Protein AF-A0A1D1YGJ0-F1 (afdb_monomer)

Mean predicted aligned error: 2.84 Å

Sequence (111 aa):
DFMIQGGDFDRGNGTGGRSIYGPSFDDESFALKHVGPGVLSMANAGPNTNGSQFFLCTVKTPWLDKRHVVFGHVVEGLDVVRKLESQETSRSDVPRLPCRIVNCGELPMVG

pLDDT: mean 96.54, std 4.68, range [58.59, 98.81]

Foldseek 3Di:
DWKDKDQQPPPGPPPHFAAPVGQWAAQPDLPDAQAAFFFKWFDAPWGGRGGRMIITTHTRDRVCRPTIHTDDGDPDDSVVRVVVVPADADPVRHGPDDDDPPDDDDDDPPD

Secondary structure (DSSP, 8-state):
--EEEE--TTTSSSS---BTTBS-B------S---STTEEEE--SSTT-B-S-EEEESS--GGGTTTS-EEEE--S-HHHHHHHHTS-B-TTS-BSS--------PPP---

Organism: NCBI:txid1678845

Nearest PDB structures (foldseek):
  1h0p-assembly1_A  TM=1.002E+00  e=1.198E-12  Caenorhabditis elegans
  8cu5-assembly3_C  TM=9.940E-01  e=3.421E-12  Brugia malayi
  1cyn-assembly1_A  TM=1.003E+00  e=3.844E-12  Homo sapiens
  4frv-assembly1_A  TM=1.005E+00  e=5.453E-12  Equus caballus
  2gw2-assembly1_A  TM=1.000E+00  e=9.215E-12  Homo sapiens

InterPro domains:
  IPR002130 Cyclophilin-type peptidyl-prolyl cis-trans isomerase domain [PF00160] (1-105)
  IPR002130 Cyclophilin-type peptidyl-prolyl cis-trans isomerase domain [PR00153] (38-53)
  IPR002130 Cyclophilin-type peptidyl-prolyl cis-trans isomerase domain [PR00153] (53-65)
  IPR002130 Cyclophilin-type peptidyl-prolyl cis-trans isomerase domain [PR00153] (66-81)
  IPR002130 Cyclophilin-type peptidyl-prolyl cis-trans isomerase domain [PS50072] (1-106)
  IPR029000 Cyclophilin-like domain superfamily [G3DSA:2.40.100.10] (1-109)
  IPR029000 Cyclophilin-like domain superfamily [SSF50891] (1-107)

Structure (mmCIF, N/CA/C/O backbone):
data_AF-A0A1D1YGJ0-F1
#
_entry.id   AF-A0A1D1YGJ0-F1
#
loop_
_atom_site.group_PDB
_atom_site.id
_atom_site.type_symbol
_atom_site.label_atom_id
_atom_site.label_alt_id
_atom_site.label_comp_id
_atom_site.label_asym_id
_atom_site.label_entity_id
_atom_site.label_seq_id
_atom_site.pdbx_PDB_ins_code
_atom_site.Cartn_x
_atom_site.Cartn_y
_atom_site.Cartn_z
_atom_site.occupancy
_atom_site.B_iso_or_equiv
_atom_site.auth_seq_id
_atom_site.auth_comp_id
_atom_site.auth_asym_id
_atom_site.auth_atom_id
_atom_site.pdbx_PDB_model_num
ATOM 1 N N . ASP A 1 1 ? -3.194 11.559 8.224 1.00 83.38 1 ASP A N 1
ATOM 2 C CA . ASP A 1 1 ? -4.092 11.875 7.092 1.00 83.38 1 ASP A CA 1
ATOM 3 C C . ASP A 1 1 ? -3.392 11.724 5.743 1.00 83.38 1 ASP A C 1
ATOM 5 O O . ASP A 1 1 ? -3.143 12.704 5.047 1.00 83.38 1 ASP A O 1
ATOM 9 N N . PHE A 1 2 ? -3.053 10.491 5.363 1.00 94.62 2 PHE A N 1
ATOM 10 C CA . PHE A 1 2 ? -2.487 10.211 4.041 1.00 94.62 2 PHE A CA 1
ATOM 11 C C . PHE A 1 2 ? -2.778 8.767 3.612 1.00 94.62 2 PHE A C 1
ATOM 13 O O . PHE A 1 2 ? -3.665 8.526 2.788 1.00 94.62 2 PHE A O 1
ATOM 20 N N . MET A 1 3 ? -2.035 7.816 4.176 1.00 97.56 3 MET A N 1
ATOM 21 C CA . MET A 1 3 ? -2.122 6.389 3.880 1.00 97.56 3 MET A CA 1
ATOM 22 C C . MET A 1 3 ? -1.472 5.566 5.002 1.00 97.56 3 MET A C 1
ATOM 24 O O . MET A 1 3 ? -0.768 6.119 5.848 1.00 97.56 3 MET A O 1
ATOM 28 N N . ILE A 1 4 ? -1.684 4.249 4.978 1.00 98.31 4 ILE A N 1
ATOM 29 C CA . ILE A 1 4 ? -0.879 3.266 5.720 1.00 98.31 4 ILE A CA 1
ATOM 30 C C . ILE A 1 4 ? -0.178 2.330 4.728 1.00 98.31 4 ILE A C 1
ATOM 32 O O . ILE A 1 4 ? -0.799 1.917 3.750 1.00 98.31 4 ILE A O 1
ATOM 36 N N . GLN A 1 5 ? 1.089 1.986 4.974 1.00 98.50 5 GLN A N 1
ATOM 37 C CA . GLN A 1 5 ? 1.914 1.165 4.076 1.00 98.50 5 GLN A CA 1
ATOM 38 C C . GLN A 1 5 ? 2.384 -0.126 4.756 1.00 98.50 5 GLN A C 1
ATOM 40 O O . GLN A 1 5 ? 2.688 -0.148 5.948 1.00 98.50 5 GLN A O 1
ATOM 45 N N . GLY A 1 6 ? 2.465 -1.203 3.975 1.00 98.06 6 GLY A N 1
ATOM 46 C CA . GLY A 1 6 ? 2.970 -2.504 4.403 1.00 98.06 6 GLY A CA 1
ATOM 47 C C . GLY A 1 6 ? 3.459 -3.347 3.225 1.00 98.06 6 GLY A C 1
ATOM 48 O O . GLY A 1 6 ? 3.736 -2.830 2.146 1.00 98.06 6 GLY A O 1
ATOM 49 N N . GLY A 1 7 ? 3.577 -4.661 3.432 1.00 97.88 7 GLY A N 1
ATOM 50 C CA . GLY A 1 7 ? 3.941 -5.620 2.379 1.00 97.88 7 GLY A CA 1
ATOM 51 C C . GLY A 1 7 ? 5.446 -5.850 2.183 1.00 97.88 7 GLY A C 1
ATOM 52 O O . GLY A 1 7 ? 5.832 -6.670 1.349 1.00 97.88 7 GLY A O 1
ATOM 53 N N . ASP A 1 8 ? 6.309 -5.201 2.971 1.00 98.06 8 ASP A N 1
ATOM 54 C CA . ASP A 1 8 ? 7.721 -5.590 3.082 1.00 98.06 8 ASP A CA 1
ATOM 55 C C . ASP A 1 8 ? 7.844 -6.781 4.042 1.00 98.06 8 ASP A C 1
ATOM 57 O O . ASP A 1 8 ? 8.033 -6.619 5.247 1.00 98.06 8 ASP A O 1
ATOM 61 N N . PHE A 1 9 ? 7.690 -7.987 3.501 1.00 96.62 9 PHE A N 1
ATOM 62 C CA . PHE A 1 9 ? 7.773 -9.230 4.270 1.00 96.62 9 PHE A CA 1
ATOM 63 C C . PHE A 1 9 ? 9.210 -9.725 4.490 1.00 96.62 9 PHE A C 1
ATOM 65 O O . PHE A 1 9 ? 9.409 -10.671 5.246 1.00 96.62 9 PHE A O 1
ATOM 72 N N . ASP A 1 10 ? 10.196 -9.133 3.811 1.00 94.50 10 ASP A N 1
ATOM 73 C CA . ASP A 1 10 ? 11.593 -9.575 3.868 1.00 94.50 10 ASP A CA 1
ATOM 74 C C . ASP A 1 10 ? 12.361 -8.819 4.959 1.00 94.50 10 ASP A C 1
ATOM 76 O O . ASP A 1 10 ? 13.023 -9.421 5.802 1.00 94.50 10 ASP A O 1
ATOM 80 N N . ARG A 1 11 ? 12.235 -7.485 4.981 1.00 95.12 11 ARG A N 1
ATOM 81 C CA . ARG A 1 11 ? 13.006 -6.611 5.880 1.00 95.12 11 ARG A CA 1
ATOM 82 C C . ARG A 1 11 ? 12.148 -5.803 6.844 1.00 95.12 11 ARG A C 1
ATOM 84 O O . ARG A 1 11 ? 12.672 -5.308 7.840 1.00 95.12 11 ARG A O 1
ATOM 91 N N . GLY A 1 12 ? 10.852 -5.659 6.566 1.00 94.62 12 GLY A N 1
ATOM 92 C CA . GLY A 1 12 ? 9.903 -4.950 7.428 1.00 94.62 12 GLY A CA 1
ATOM 93 C C . GLY A 1 12 ? 10.213 -3.465 7.634 1.00 94.62 12 GLY A C 1
ATOM 94 O O . GLY A 1 12 ? 9.795 -2.896 8.640 1.00 94.62 12 GLY A O 1
ATOM 95 N N . ASN A 1 13 ? 10.972 -2.839 6.731 1.00 93.94 13 ASN A N 1
ATOM 96 C CA . ASN A 1 13 ? 11.441 -1.456 6.882 1.00 93.94 13 ASN A CA 1
ATOM 97 C C . ASN A 1 13 ? 11.323 -0.614 5.600 1.00 93.94 13 ASN A C 1
ATOM 99 O O . ASN A 1 13 ? 11.830 0.505 5.551 1.00 93.94 13 ASN A O 1
ATOM 103 N N . GLY A 1 14 ? 10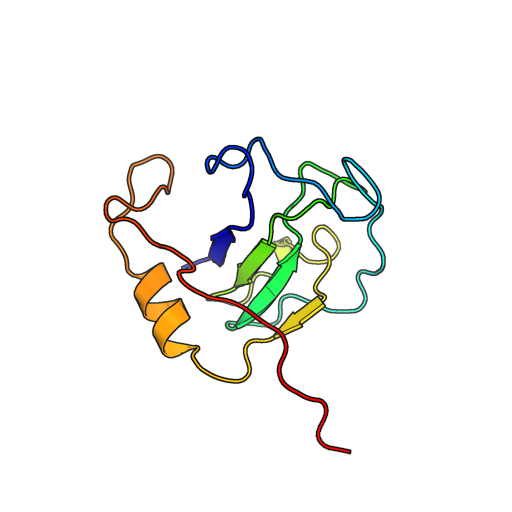.678 -1.155 4.567 1.00 95.00 14 GLY A N 1
ATOM 104 C CA . GLY A 1 14 ? 10.455 -0.500 3.283 1.00 95.00 14 GLY A CA 1
ATOM 105 C C . GLY A 1 14 ? 11.564 -0.738 2.256 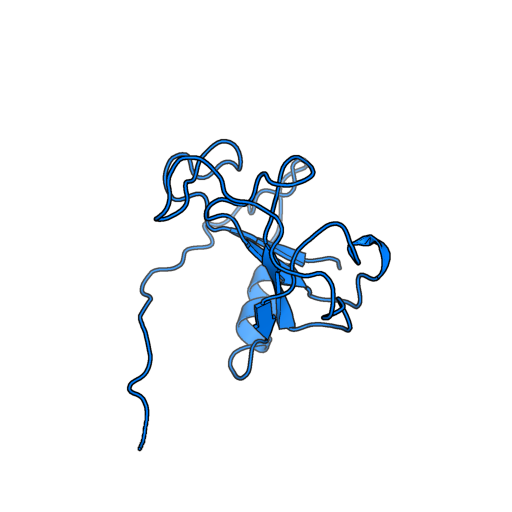1.00 95.00 14 GLY A C 1
ATOM 106 O O . GLY A 1 14 ? 11.408 -0.325 1.110 1.00 95.00 14 GLY A O 1
ATOM 107 N N . THR A 1 15 ? 12.660 -1.417 2.616 1.00 95.12 15 THR A N 1
ATOM 108 C CA . THR A 1 15 ? 13.785 -1.694 1.695 1.00 95.12 15 THR A CA 1
ATOM 109 C C . THR A 1 15 ? 13.753 -3.094 1.083 1.00 95.12 15 THR A C 1
ATOM 111 O O . THR A 1 15 ? 14.630 -3.426 0.284 1.00 95.12 15 THR A O 1
ATOM 114 N N . GLY A 1 16 ? 12.796 -3.930 1.492 1.00 96.12 16 GLY A N 1
ATOM 115 C CA . GLY A 1 16 ? 12.632 -5.296 1.008 1.00 96.12 16 GLY A CA 1
ATOM 116 C C . GLY A 1 16 ? 11.323 -5.523 0.253 1.00 96.12 16 GLY A C 1
ATOM 117 O O . GLY A 1 16 ? 10.654 -4.596 -0.213 1.00 96.12 16 GLY A O 1
ATOM 118 N N . GLY A 1 17 ? 10.962 -6.801 0.157 1.00 96.31 17 GLY A N 1
ATOM 119 C CA . GLY A 1 17 ? 9.822 -7.270 -0.618 1.00 96.31 17 GLY A CA 1
ATOM 120 C C . GLY A 1 17 ? 10.195 -7.624 -2.057 1.00 96.31 17 GLY A C 1
ATOM 121 O O . GLY A 1 17 ? 11.192 -7.161 -2.606 1.00 96.31 17 GLY A O 1
ATOM 122 N N . ARG A 1 18 ? 9.396 -8.500 -2.661 1.00 97.50 18 ARG A N 1
ATOM 123 C CA . ARG A 1 18 ? 9.541 -8.940 -4.055 1.00 97.50 18 ARG A CA 1
ATOM 124 C C . ARG A 1 18 ? 8.205 -9.445 -4.571 1.00 97.50 18 ARG A C 1
ATOM 126 O O . ARG A 1 18 ? 7.380 -9.913 -3.790 1.00 97.50 18 ARG A O 1
ATOM 133 N N . SER A 1 19 ? 8.011 -9.375 -5.879 1.00 97.94 19 SER A N 1
ATOM 134 C CA . SER A 1 19 ? 6.823 -9.931 -6.522 1.00 97.94 19 SER A CA 1
ATOM 135 C C . SER A 1 19 ? 6.956 -11.442 -6.734 1.00 97.94 19 SER A C 1
ATOM 137 O O . SER A 1 19 ? 8.034 -12.026 -6.586 1.00 97.94 19 SER A O 1
ATOM 139 N N . ILE A 1 20 ? 5.863 -12.073 -7.155 1.00 97.94 20 ILE A N 1
ATOM 140 C CA . ILE A 1 20 ? 5.882 -13.465 -7.624 1.00 97.94 20 ILE A CA 1
ATOM 141 C C . ILE A 1 20 ? 6.617 -13.633 -8.966 1.00 97.94 20 ILE A C 1
ATOM 143 O O . ILE A 1 20 ? 6.984 -14.748 -9.323 1.00 97.94 20 ILE A O 1
ATOM 147 N N . TYR A 1 21 ? 6.866 -12.536 -9.688 1.00 97.75 21 TYR A N 1
ATOM 148 C CA . TYR A 1 21 ? 7.529 -12.512 -10.996 1.00 97.75 21 TYR A CA 1
ATOM 149 C C . TYR A 1 21 ? 9.037 -12.231 -10.906 1.00 97.75 21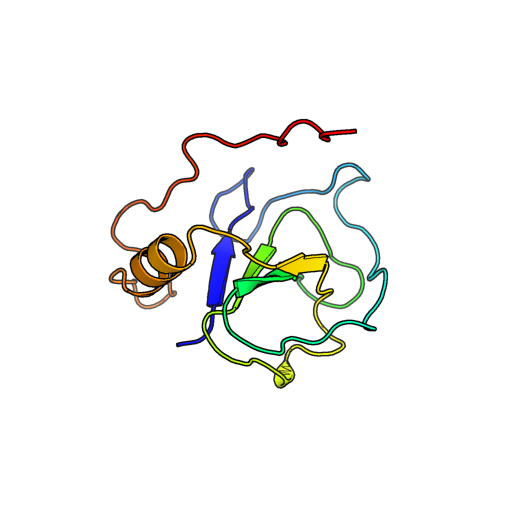 TYR A C 1
ATOM 151 O O . TYR A 1 21 ? 9.726 -12.219 -11.922 1.00 97.75 21 TYR A O 1
ATOM 159 N N . GLY A 1 22 ? 9.565 -11.999 -9.699 1.00 96.25 22 GLY A N 1
ATOM 160 C CA . GLY A 1 22 ? 10.948 -11.584 -9.475 1.00 96.25 22 GLY A CA 1
ATOM 161 C C . GLY A 1 22 ? 11.052 -10.346 -8.575 1.00 96.25 22 GLY A C 1
ATOM 162 O O . GLY A 1 22 ? 10.098 -10.021 -7.860 1.00 96.25 22 GLY A O 1
ATOM 163 N N . PRO A 1 23 ? 12.205 -9.649 -8.572 1.00 93.81 23 PRO A N 1
ATOM 164 C CA . PRO A 1 23 ? 12.437 -8.514 -7.676 1.00 93.81 23 PRO A CA 1
ATOM 165 C C . PRO A 1 23 ? 11.457 -7.359 -7.917 1.00 93.81 23 PRO A C 1
ATOM 167 O O . PRO A 1 23 ? 11.005 -6.754 -6.948 1.00 93.81 23 PRO A O 1
ATOM 170 N N . SER A 1 24 ? 11.082 -7.102 -9.173 1.00 96.44 24 SER A N 1
ATOM 171 C CA . SER A 1 24 ? 10.092 -6.090 -9.538 1.00 96.44 24 SER A CA 1
ATOM 172 C C . SER A 1 24 ? 9.307 -6.459 -10.800 1.00 96.44 24 SER A C 1
ATOM 174 O O . SER A 1 24 ? 9.697 -7.376 -11.525 1.00 96.44 24 SER A O 1
ATOM 176 N N . PHE A 1 25 ? 8.218 -5.731 -11.059 1.00 98.38 25 PHE A N 1
ATOM 177 C CA . PHE A 1 25 ? 7.438 -5.775 -12.298 1.00 98.38 25 PHE A CA 1
ATOM 178 C C . PHE A 1 25 ? 6.923 -4.382 -12.707 1.00 98.38 25 PHE A C 1
ATOM 180 O O . PHE A 1 25 ? 6.935 -3.433 -11.912 1.00 98.38 25 PHE A O 1
ATOM 187 N N . ASP A 1 26 ? 6.478 -4.283 -13.960 1.00 98.62 26 ASP A N 1
ATOM 188 C CA . ASP A 1 26 ? 6.075 -3.036 -14.613 1.00 98.62 26 ASP A CA 1
ATOM 189 C C . ASP A 1 26 ? 4.752 -2.463 -14.078 1.00 98.62 26 ASP A C 1
ATOM 191 O O . ASP A 1 26 ? 3.942 -3.157 -13.461 1.00 98.62 26 ASP A O 1
ATOM 195 N N . ASP A 1 27 ? 4.526 -1.169 -14.309 1.00 98.44 27 ASP A N 1
ATOM 196 C CA . ASP A 1 27 ? 3.246 -0.518 -14.035 1.00 98.44 27 ASP A CA 1
ATOM 197 C C . ASP A 1 27 ? 2.185 -0.986 -15.046 1.00 98.44 27 ASP A C 1
ATOM 199 O O . ASP A 1 27 ? 2.214 -0.605 -16.215 1.00 98.44 27 ASP A O 1
ATOM 203 N N . GLU A 1 28 ? 1.230 -1.807 -14.602 1.00 97.81 28 GLU A N 1
ATOM 204 C CA . GLU A 1 28 ? 0.241 -2.429 -15.495 1.00 97.81 28 GLU A CA 1
ATOM 205 C C . GLU A 1 28 ? -0.725 -1.412 -16.128 1.00 97.81 28 GLU A C 1
ATOM 207 O O . GLU A 1 28 ? -0.973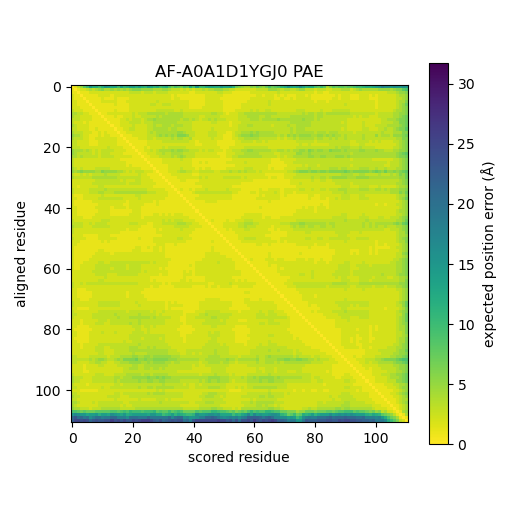 -1.432 -17.334 1.00 97.81 28 GLU A O 1
ATOM 212 N N . SER A 1 29 ? -1.302 -0.518 -15.318 1.00 96.06 29 SER A N 1
ATOM 213 C CA . SER A 1 29 ? -2.239 0.502 -15.790 1.00 96.06 29 SER A CA 1
ATOM 214 C C . SER A 1 29 ? -2.442 1.616 -14.766 1.00 96.06 29 SER A C 1
ATOM 216 O O . SER A 1 29 ? -2.453 1.393 -13.559 1.00 96.06 29 SER A O 1
ATOM 218 N N . PHE A 1 30 ? -2.706 2.826 -15.261 1.00 97.38 30 PHE A N 1
ATOM 219 C CA . PHE A 1 30 ? -3.104 3.984 -14.450 1.00 97.38 30 PHE A CA 1
ATOM 220 C C . PHE A 1 30 ? -4.549 4.424 -14.723 1.00 97.38 30 PHE A C 1
ATOM 222 O O . PHE A 1 30 ? -4.888 5.603 -14.596 1.00 97.38 30 PHE A O 1
ATOM 229 N N . ALA A 1 31 ? -5.399 3.491 -15.164 1.00 97.75 31 ALA A N 1
ATOM 230 C CA . ALA A 1 31 ? -6.809 3.761 -15.443 1.00 97.75 31 ALA A CA 1
ATOM 231 C C . ALA A 1 31 ? -7.593 4.141 -14.175 1.00 97.75 31 ALA A C 1
ATOM 233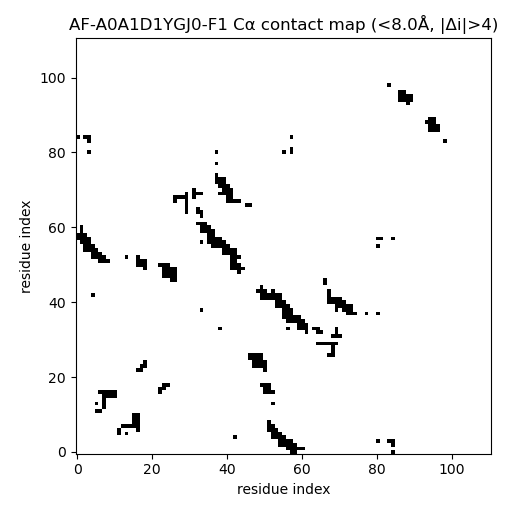 O O . ALA A 1 31 ? -8.464 5.014 -14.212 1.00 97.75 31 ALA A O 1
ATOM 234 N N . LEU A 1 32 ? -7.264 3.500 -13.052 1.00 98.12 32 LEU A N 1
ATOM 235 C CA . LEU A 1 32 ? -7.855 3.769 -11.748 1.00 98.12 32 LEU A CA 1
ATOM 236 C C . LEU A 1 32 ? -7.113 4.907 -11.033 1.00 98.12 32 LEU A C 1
ATOM 238 O O . LEU A 1 32 ? -5.923 5.137 -11.246 1.00 98.12 32 LEU A O 1
ATOM 242 N N . LYS A 1 33 ? -7.843 5.643 -10.190 1.00 98.44 33 LYS A N 1
ATOM 243 C CA . LYS A 1 33 ? -7.356 6.840 -9.490 1.00 98.44 33 LYS A CA 1
ATOM 244 C C . LYS A 1 33 ? -7.520 6.704 -7.986 1.00 98.44 33 LYS A C 1
ATOM 246 O O . LYS A 1 33 ? -8.398 5.985 -7.509 1.00 98.44 33 LYS A O 1
ATOM 251 N N . HIS A 1 34 ? -6.747 7.481 -7.240 1.00 98.56 34 HIS A N 1
ATOM 252 C CA . HIS A 1 34 ? -6.782 7.502 -5.781 1.00 98.56 34 HIS A CA 1
ATOM 253 C C . HIS A 1 34 ? -7.933 8.378 -5.271 1.00 98.56 34 HIS A C 1
ATOM 255 O O . HIS A 1 34 ? -7.749 9.485 -4.756 1.00 98.56 34 HIS A O 1
ATOM 261 N N . VAL A 1 35 ? -9.157 7.890 -5.483 1.00 98.12 35 VAL A N 1
ATOM 262 C CA . VAL A 1 35 ? -10.401 8.652 -5.311 1.00 98.12 35 VAL A CA 1
ATOM 263 C C . VAL A 1 35 ? -10.803 8.903 -3.857 1.00 98.12 35 VAL A C 1
ATOM 265 O O . VAL A 1 35 ? -11.611 9.800 -3.618 1.00 98.12 35 VAL A O 1
ATOM 268 N N . GLY A 1 36 ? -10.234 8.186 -2.885 1.00 97.62 36 GLY A N 1
ATOM 269 C CA . GLY A 1 36 ? -10.592 8.367 -1.483 1.00 97.62 36 GLY A CA 1
ATOM 270 C C . GLY A 1 36 ? -10.050 7.296 -0.533 1.00 97.62 36 GLY A C 1
ATOM 271 O O . GLY A 1 36 ? -9.208 6.485 -0.925 1.00 97.62 36 GLY A O 1
ATOM 272 N N . PRO A 1 37 ? -10.546 7.295 0.717 1.00 98.31 37 PRO A N 1
ATOM 273 C CA . PRO A 1 37 ? -10.185 6.306 1.727 1.00 98.31 37 PRO A CA 1
ATOM 274 C C . PRO A 1 37 ? -10.512 4.878 1.278 1.00 98.31 37 PRO A C 1
ATOM 276 O O . PRO A 1 37 ? -11.535 4.667 0.639 1.00 98.31 37 PRO A O 1
ATOM 279 N N . GLY A 1 38 ? -9.674 3.907 1.639 1.00 98.19 38 GLY A N 1
ATOM 280 C CA . GLY A 1 38 ? -9.853 2.488 1.324 1.00 98.19 38 GLY A CA 1
ATOM 281 C C . GLY A 1 38 ? -9.275 2.052 -0.023 1.00 98.19 38 GLY A C 1
ATOM 282 O O . GLY A 1 38 ? -9.213 0.855 -0.282 1.00 98.19 38 GLY A O 1
ATOM 283 N N . VAL A 1 39 ? -8.820 2.976 -0.878 1.00 98.75 39 VAL A N 1
ATOM 284 C CA . VAL A 1 39 ? -8.137 2.617 -2.133 1.00 98.75 39 VAL A CA 1
ATOM 285 C C . VAL A 1 39 ? -6.833 1.875 -1.830 1.00 98.75 39 VAL A C 1
ATOM 287 O O . VAL A 1 39 ? -6.009 2.378 -1.069 1.00 98.75 39 VAL A O 1
ATOM 290 N N . LEU A 1 40 ? -6.662 0.703 -2.446 1.00 98.75 40 LEU A N 1
ATOM 291 C CA . LEU A 1 40 ? -5.468 -0.138 -2.374 1.00 98.75 40 LEU A CA 1
ATOM 292 C C . LEU A 1 40 ? -4.598 0.076 -3.615 1.00 98.75 40 LEU A C 1
ATOM 294 O O . LEU A 1 40 ? -5.083 -0.009 -4.749 1.00 98.75 40 LEU A O 1
ATOM 298 N N . SER A 1 41 ? -3.316 0.353 -3.394 1.00 98.81 41 SER A N 1
ATOM 299 C CA . SER A 1 41 ? -2.377 0.710 -4.455 1.00 98.81 41 SER A CA 1
ATOM 300 C C . SER A 1 41 ? -0.956 0.221 -4.171 1.00 98.81 41 SER A C 1
ATOM 302 O O . SER A 1 41 ? -0.575 0.008 -3.018 1.00 98.81 41 SER A O 1
ATOM 304 N N . MET A 1 42 ? -0.170 0.032 -5.232 1.00 98.62 42 MET A N 1
ATOM 305 C CA . MET A 1 42 ? 1.215 -0.435 -5.156 1.00 98.62 42 MET A CA 1
ATOM 306 C C . MET A 1 42 ? 2.153 0.661 -4.646 1.00 98.62 42 MET A C 1
ATOM 308 O O . MET A 1 42 ? 2.161 1.777 -5.170 1.00 98.62 42 MET A O 1
ATOM 312 N N . ALA A 1 43 ? 3.001 0.332 -3.671 1.00 98.44 43 ALA A N 1
ATOM 313 C CA . ALA A 1 43 ? 4.169 1.149 -3.358 1.00 98.44 43 ALA A CA 1
ATOM 314 C C . ALA A 1 43 ? 5.305 0.809 -4.337 1.00 98.44 43 ALA A C 1
ATOM 316 O O . ALA A 1 43 ? 5.496 -0.352 -4.699 1.00 98.44 43 ALA A O 1
ATOM 317 N N . ASN A 1 44 ? 6.061 1.822 -4.760 1.00 97.75 44 ASN A N 1
ATOM 318 C CA . ASN A 1 44 ? 7.184 1.671 -5.682 1.00 97.75 44 ASN A CA 1
ATOM 319 C C . ASN A 1 44 ? 8.279 2.714 -5.382 1.00 97.75 44 ASN A C 1
ATOM 321 O O . ASN A 1 44 ? 8.063 3.656 -4.617 1.00 97.75 44 ASN A O 1
ATOM 325 N N . ALA A 1 45 ? 9.460 2.525 -5.970 1.00 96.69 45 ALA A N 1
ATOM 326 C CA . ALA A 1 45 ? 10.629 3.404 -5.868 1.00 96.69 45 ALA A CA 1
ATOM 327 C C . ALA A 1 45 ? 10.903 4.162 -7.189 1.00 96.69 45 ALA A C 1
ATOM 329 O O . ALA A 1 45 ? 12.030 4.569 -7.472 1.00 96.69 45 ALA A O 1
ATOM 330 N N . GLY A 1 46 ? 9.864 4.345 -8.008 1.00 96.12 46 GLY A N 1
ATOM 331 C CA . GLY A 1 46 ? 9.941 4.872 -9.370 1.00 96.12 46 GLY A CA 1
ATOM 332 C C . GLY A 1 46 ? 9.176 3.999 -10.373 1.00 96.12 46 GLY A C 1
ATOM 333 O O . GLY A 1 46 ? 8.665 2.941 -9.993 1.00 96.12 46 GLY A O 1
ATOM 334 N N . PRO A 1 47 ? 9.093 4.423 -11.649 1.00 97.69 47 PRO A N 1
ATOM 335 C CA . PRO A 1 47 ? 8.379 3.674 -12.681 1.00 97.69 47 PRO A CA 1
ATOM 336 C C . PRO A 1 47 ? 8.846 2.219 -12.764 1.00 97.69 47 PRO A C 1
ATOM 338 O O . PRO A 1 47 ? 10.052 1.967 -12.724 1.00 97.69 47 PRO A O 1
ATOM 341 N N . ASN A 1 48 ? 7.906 1.284 -12.911 1.00 97.62 48 ASN A N 1
ATOM 342 C CA . ASN A 1 48 ? 8.172 -0.148 -13.106 1.00 97.62 48 ASN A CA 1
ATOM 343 C C . ASN A 1 48 ? 8.977 -0.828 -11.978 1.00 97.62 48 ASN A C 1
ATOM 345 O O . ASN A 1 48 ? 9.768 -1.744 -12.211 1.00 97.62 48 ASN A O 1
ATOM 349 N N . THR A 1 49 ? 8.798 -0.377 -10.734 1.00 98.19 49 THR A N 1
ATOM 350 C CA . THR A 1 49 ? 9.462 -0.969 -9.554 1.00 98.19 49 THR A CA 1
ATOM 351 C C . THR A 1 49 ? 8.469 -1.577 -8.563 1.00 98.19 49 THR A C 1
ATOM 353 O O . THR A 1 49 ? 8.693 -1.571 -7.352 1.00 98.19 49 THR A O 1
ATOM 356 N N . ASN A 1 50 ? 7.355 -2.108 -9.070 1.00 98.50 50 ASN A N 1
ATOM 357 C CA . ASN A 1 50 ? 6.341 -2.743 -8.237 1.00 98.50 50 ASN A CA 1
ATOM 358 C C . ASN A 1 50 ? 6.875 -4.067 -7.675 1.00 98.50 50 ASN A C 1
ATOM 360 O O . ASN A 1 50 ? 7.458 -4.864 -8.403 1.00 98.50 50 ASN A O 1
ATOM 364 N N . GLY A 1 51 ? 6.682 -4.301 -6.376 1.00 98.25 51 GLY A N 1
ATOM 365 C CA . GLY A 1 51 ? 7.140 -5.504 -5.671 1.00 98.25 51 GLY A CA 1
ATOM 366 C C . GLY A 1 51 ? 5.997 -6.170 -4.910 1.00 98.25 51 GLY A C 1
ATOM 367 O O . GLY A 1 51 ? 4.998 -6.564 -5.501 1.00 98.25 51 GLY A O 1
ATOM 368 N N . SER A 1 52 ? 6.134 -6.287 -3.590 1.00 98.44 52 SER A N 1
ATOM 369 C CA . SER A 1 52 ? 5.060 -6.750 -2.691 1.00 98.44 52 SER A CA 1
ATOM 370 C C . SER A 1 52 ? 4.495 -5.658 -1.789 1.00 98.44 52 SER A C 1
ATOM 372 O O . SER A 1 52 ? 3.509 -5.886 -1.090 1.00 98.44 52 SER A O 1
ATOM 374 N N . GLN A 1 53 ? 5.142 -4.492 -1.747 1.00 98.75 53 GLN A N 1
ATOM 375 C CA . GLN A 1 53 ? 4.711 -3.400 -0.891 1.00 98.75 53 GLN A CA 1
ATOM 376 C C . GLN A 1 53 ? 3.463 -2.723 -1.462 1.00 98.75 53 GLN A C 1
ATOM 378 O O . GLN A 1 53 ? 3.358 -2.477 -2.664 1.00 98.75 53 GLN A O 1
ATOM 383 N N . PHE A 1 54 ? 2.532 -2.391 -0.579 1.00 98.81 54 PHE A N 1
ATOM 384 C CA . PHE A 1 54 ? 1.266 -1.752 -0.918 1.00 98.81 54 PHE A CA 1
ATOM 385 C C . PHE A 1 54 ? 0.905 -0.713 0.138 1.00 98.81 54 PHE A C 1
ATOM 387 O O . PHE A 1 54 ? 1.416 -0.741 1.263 1.00 98.81 54 PHE A O 1
ATOM 394 N N . PHE A 1 55 ? -0.015 0.177 -0.208 1.00 98.75 55 PHE A N 1
ATOM 395 C CA . PHE A 1 55 ? -0.607 1.111 0.735 1.00 98.75 55 PHE A CA 1
ATOM 396 C C . PHE A 1 55 ? -2.124 1.205 0.579 1.00 98.75 55 PHE A C 1
ATOM 398 O O . PHE A 1 55 ? -2.682 0.944 -0.488 1.00 98.75 55 PHE A O 1
ATOM 405 N N . LEU A 1 56 ? -2.778 1.602 1.669 1.00 98.69 56 LEU A N 1
ATOM 406 C CA . LEU A 1 56 ? -4.195 1.936 1.722 1.00 98.69 56 LEU A CA 1
ATOM 407 C C . LEU A 1 56 ? -4.349 3.435 1.953 1.00 98.69 56 LEU A C 1
ATOM 409 O O . LEU A 1 56 ? -3.884 3.960 2.966 1.00 98.69 56 LEU A O 1
ATOM 413 N N . CYS A 1 57 ? -5.020 4.123 1.034 1.00 98.56 57 CYS A N 1
ATOM 414 C CA . CYS A 1 57 ? -5.359 5.532 1.192 1.00 98.56 57 CYS A CA 1
ATOM 415 C C . CYS A 1 57 ? -6.316 5.725 2.371 1.00 98.56 57 CYS A C 1
ATOM 417 O O . CYS A 1 57 ? -7.278 4.976 2.538 1.00 98.56 57 CYS A O 1
ATOM 419 N N . THR A 1 58 ? -6.119 6.784 3.148 1.00 98.06 58 THR A N 1
ATOM 420 C CA . THR A 1 58 ? -7.052 7.191 4.212 1.00 98.06 58 THR A CA 1
ATOM 421 C C . THR A 1 58 ? -7.737 8.522 3.898 1.00 98.06 58 THR A C 1
ATOM 423 O O . THR A 1 58 ? -8.701 8.925 4.550 1.00 98.06 58 THR A O 1
ATOM 426 N N . VAL A 1 59 ? -7.290 9.188 2.839 1.00 98.00 59 VAL A N 1
ATOM 427 C CA . VAL A 1 59 ? -7.882 10.384 2.239 1.00 98.00 59 VAL A CA 1
ATOM 428 C C . VAL A 1 59 ? -7.797 10.263 0.716 1.00 98.00 59 VAL A C 1
ATOM 430 O O . VAL A 1 59 ? -7.240 9.303 0.190 1.00 98.00 59 VAL A O 1
ATOM 433 N N . LYS A 1 60 ? -8.353 11.222 -0.025 1.00 98.06 60 LYS A N 1
ATOM 434 C CA . LYS A 1 60 ? -8.145 11.307 -1.477 1.00 98.06 60 LYS A CA 1
ATOM 435 C C . LYS A 1 60 ? -6.712 11.776 -1.761 1.00 98.06 60 LYS A C 1
ATOM 437 O O . LYS A 1 60 ? -6.316 12.822 -1.254 1.00 98.06 60 LYS A O 1
ATOM 442 N N . THR A 1 61 ? -5.961 11.054 -2.593 1.00 98.12 61 THR A N 1
ATOM 443 C CA . THR A 1 61 ? -4.527 11.322 -2.839 1.00 98.12 61 THR A CA 1
ATOM 444 C C . THR A 1 61 ? -4.211 11.471 -4.336 1.00 98.12 61 THR A C 1
ATOM 446 O O . THR A 1 61 ? -3.452 10.678 -4.894 1.00 98.12 61 THR A O 1
ATOM 449 N N . PRO A 1 62 ? -4.768 12.483 -5.032 1.00 97.94 62 PRO A N 1
ATOM 450 C CA . PRO A 1 62 ? -4.685 12.591 -6.493 1.00 97.94 62 PRO A CA 1
ATOM 451 C C . PRO A 1 62 ? -3.262 12.839 -7.017 1.00 97.94 62 PRO A C 1
ATOM 453 O O . PRO A 1 62 ? -2.988 12.613 -8.189 1.00 97.94 62 PRO A O 1
ATOM 456 N N . TRP A 1 63 ? -2.336 13.289 -6.165 1.00 97.94 63 TRP A N 1
ATOM 457 C CA . TRP A 1 63 ? -0.925 13.465 -6.528 1.00 97.94 63 TRP A CA 1
ATOM 458 C C . TRP A 1 63 ? -0.177 12.140 -6.757 1.00 97.94 63 TRP A C 1
ATOM 460 O O . TRP A 1 63 ? 0.934 12.161 -7.285 1.00 97.94 63 TRP A O 1
ATOM 470 N N . LEU A 1 64 ? -0.774 11.004 -6.375 1.00 97.88 64 LEU A N 1
ATOM 471 C CA . LEU A 1 64 ? -0.256 9.658 -6.644 1.00 97.88 64 LEU A CA 1
ATOM 472 C C . LEU A 1 64 ? -0.781 9.069 -7.964 1.00 97.88 64 LEU A C 1
ATOM 474 O O . LEU A 1 64 ? -0.272 8.045 -8.426 1.00 97.88 64 LEU A O 1
ATOM 478 N N . ASP A 1 65 ? -1.777 9.704 -8.594 1.00 97.81 65 ASP A N 1
ATOM 479 C CA . ASP A 1 65 ? -2.319 9.249 -9.875 1.00 97.81 65 ASP A CA 1
ATOM 480 C C . ASP A 1 65 ? -1.217 9.218 -10.943 1.00 97.81 65 ASP A C 1
ATOM 482 O O . ASP A 1 65 ? -0.396 10.134 -11.045 1.00 97.81 65 ASP A O 1
ATOM 486 N N . LYS A 1 66 ? -1.217 8.162 -11.767 1.00 97.44 66 LYS A N 1
ATOM 487 C CA . LYS A 1 66 ? -0.194 7.894 -12.798 1.00 97.44 66 LYS A CA 1
ATOM 488 C C . LYS A 1 66 ? 1.227 7.642 -12.274 1.00 97.44 66 LYS A C 1
ATOM 490 O O . LYS A 1 66 ? 2.168 7.658 -13.061 1.00 97.44 66 LYS A O 1
ATOM 495 N N . ARG A 1 67 ? 1.388 7.459 -10.961 1.00 97.75 67 ARG A N 1
ATOM 496 C CA . ARG A 1 67 ? 2.668 7.117 -10.319 1.00 97.75 67 ARG A CA 1
ATOM 497 C C . ARG A 1 67 ? 2.600 5.804 -9.562 1.00 97.75 67 ARG A C 1
ATOM 499 O O . ARG A 1 67 ? 3.596 5.103 -9.495 1.00 97.75 67 ARG A O 1
ATOM 506 N N . HIS A 1 68 ? 1.433 5.487 -9.013 1.00 98.62 68 HIS A N 1
ATOM 507 C CA . HIS A 1 68 ? 1.167 4.245 -8.305 1.00 98.62 68 HIS A CA 1
ATOM 508 C C . HIS A 1 68 ? -0.045 3.557 -8.930 1.00 98.62 68 HIS A C 1
ATOM 510 O O . HIS A 1 68 ? -1.045 4.211 -9.248 1.00 98.62 68 HIS A O 1
ATOM 516 N N . VAL A 1 69 ? 0.071 2.248 -9.146 1.00 98.69 69 VAL A N 1
ATOM 517 C CA . VAL A 1 69 ? -0.992 1.428 -9.732 1.00 98.69 69 VAL A CA 1
ATOM 518 C C . VAL A 1 69 ? -2.025 1.113 -8.658 1.00 98.69 69 VAL A C 1
ATOM 520 O O . VAL A 1 69 ? -1.732 0.413 -7.689 1.00 98.69 69 VAL A O 1
ATOM 523 N N . VAL A 1 70 ? -3.246 1.608 -8.853 1.00 98.75 70 VAL A N 1
ATOM 524 C CA . VAL A 1 70 ? -4.411 1.243 -8.041 1.00 98.75 70 VAL A CA 1
ATOM 525 C C . VAL A 1 70 ? -4.952 -0.096 -8.530 1.00 98.75 70 VAL A C 1
ATOM 527 O O . VAL A 1 70 ? -5.221 -0.242 -9.721 1.00 98.75 70 VAL A O 1
ATOM 530 N N . PHE A 1 71 ? -5.155 -1.043 -7.612 1.00 98.50 71 PHE A N 1
ATOM 531 C CA . PHE A 1 71 ? -5.576 -2.408 -7.957 1.00 98.50 71 PHE A CA 1
ATOM 532 C C . PHE A 1 71 ? -6.658 -2.994 -7.037 1.00 98.50 71 PHE A C 1
ATOM 534 O O . PHE A 1 71 ? -7.056 -4.143 -7.208 1.00 98.50 71 PHE A O 1
ATOM 541 N N . GLY A 1 72 ? -7.176 -2.227 -6.074 1.00 98.25 72 GLY A N 1
ATOM 542 C CA . GLY A 1 72 ? -8.257 -2.709 -5.219 1.00 98.25 72 GLY A CA 1
ATOM 543 C C . GLY A 1 72 ? -8.884 -1.638 -4.337 1.00 98.25 72 GLY A C 1
ATOM 544 O O . GLY A 1 72 ? -8.501 -0.464 -4.357 1.00 98.25 72 GLY A O 1
ATOM 545 N N . HIS A 1 73 ? -9.859 -2.060 -3.537 1.00 98.38 73 HIS A N 1
ATOM 546 C CA . HIS A 1 73 ? -10.516 -1.216 -2.549 1.00 98.38 73 HIS A CA 1
ATOM 547 C C . HIS A 1 73 ? -10.965 -2.045 -1.343 1.00 98.38 73 HIS A C 1
ATOM 549 O O . HIS A 1 73 ? -11.385 -3.191 -1.494 1.00 98.38 73 HIS A O 1
ATOM 555 N N . VAL A 1 74 ? -10.893 -1.460 -0.151 1.00 98.19 74 VAL A N 1
ATOM 556 C CA . VAL A 1 74 ? -11.409 -2.056 1.087 1.00 98.19 74 VAL A CA 1
ATOM 557 C C . VAL A 1 74 ? -12.932 -2.096 1.028 1.00 98.19 74 VAL A C 1
ATOM 559 O O . VAL A 1 74 ? -13.574 -1.053 0.961 1.00 98.19 74 VAL A O 1
ATOM 562 N N . VAL A 1 75 ? -13.509 -3.295 1.075 1.00 97.56 75 VAL A N 1
ATOM 563 C CA . VAL A 1 75 ? -14.970 -3.487 1.060 1.00 97.56 75 VAL A CA 1
ATOM 564 C C . VAL A 1 75 ? -15.536 -3.544 2.484 1.00 97.56 75 VAL A C 1
ATOM 566 O O . VAL A 1 75 ? -16.597 -2.992 2.754 1.00 97.56 75 VAL A O 1
ATOM 569 N N . GLU A 1 76 ? -14.787 -4.141 3.414 1.00 97.50 76 GLU A N 1
ATOM 570 C CA . GLU A 1 76 ? -15.122 -4.252 4.837 1.00 97.50 76 GLU A CA 1
ATOM 571 C C . GLU A 1 76 ? -13.884 -3.973 5.703 1.00 97.50 76 GLU A C 1
ATOM 573 O O . GLU A 1 76 ? -12.752 -4.188 5.268 1.00 97.50 76 GLU A O 1
ATOM 578 N N . GLY A 1 77 ? -14.083 -3.494 6.936 1.00 97.69 77 GLY A N 1
ATOM 579 C CA . GLY A 1 77 ? -12.985 -3.257 7.885 1.00 97.69 77 GLY A CA 1
ATOM 580 C C . GLY A 1 77 ? -12.250 -1.921 7.718 1.00 97.69 77 GLY A C 1
ATOM 581 O O . GLY A 1 77 ? -11.105 -1.782 8.153 1.00 97.69 77 GLY A O 1
ATOM 582 N N . LEU A 1 78 ? -12.875 -0.912 7.095 1.00 97.62 78 LEU A N 1
ATOM 583 C CA . LEU A 1 78 ? -12.274 0.424 6.969 1.00 97.62 78 LEU A CA 1
ATOM 584 C C . LEU A 1 78 ? -12.025 1.084 8.341 1.00 97.62 78 LEU A C 1
ATOM 586 O O . LEU A 1 78 ? -11.096 1.873 8.489 1.00 97.62 78 LEU A O 1
ATOM 590 N N . ASP A 1 79 ? -12.804 0.743 9.362 1.00 98.00 79 ASP A N 1
ATOM 591 C CA . ASP A 1 79 ? -12.582 1.146 10.754 1.00 98.00 79 ASP A CA 1
ATOM 592 C C . ASP A 1 79 ? -11.255 0.607 11.316 1.00 98.00 79 ASP A C 1
ATOM 594 O O . ASP A 1 79 ? -10.542 1.331 12.015 1.00 98.00 79 ASP A O 1
ATOM 598 N N . VAL A 1 80 ? -10.858 -0.616 10.948 1.00 98.00 80 VAL A N 1
ATOM 599 C CA . VAL A 1 80 ? -9.547 -1.182 11.303 1.00 98.00 80 VAL A CA 1
ATOM 600 C C . VAL A 1 80 ? -8.424 -0.394 10.631 1.00 98.00 80 VAL A C 1
ATOM 602 O O . VAL A 1 80 ? -7.431 -0.065 11.280 1.00 98.00 80 VAL A O 1
ATOM 605 N N . VAL A 1 81 ? -8.600 -0.013 9.362 1.00 97.62 81 VAL A N 1
ATOM 606 C CA . VAL A 1 81 ? -7.657 0.859 8.636 1.00 97.62 81 VAL A CA 1
ATOM 607 C C . VAL A 1 81 ? -7.523 2.214 9.336 1.00 97.62 81 VAL A C 1
ATOM 609 O O . VAL A 1 81 ? -6.407 2.684 9.547 1.00 97.62 81 VAL A O 1
ATOM 612 N N . ARG A 1 82 ? -8.636 2.817 9.772 1.00 97.56 82 ARG A N 1
ATOM 613 C CA . ARG A 1 82 ? -8.629 4.073 10.545 1.00 97.56 82 ARG A CA 1
ATOM 614 C C . ARG A 1 82 ? -7.939 3.932 11.894 1.00 97.56 82 ARG A C 1
ATOM 616 O O . ARG A 1 82 ? -7.199 4.821 12.300 1.00 97.56 82 ARG A O 1
ATOM 623 N N . LYS A 1 83 ? -8.143 2.807 12.577 1.00 97.31 83 LYS A N 1
ATOM 624 C CA . LYS A 1 83 ? -7.460 2.510 13.838 1.00 97.31 83 LYS A CA 1
ATOM 625 C C . LYS A 1 83 ? -5.950 2.357 13.646 1.00 97.31 83 LYS A C 1
ATOM 627 O O . LYS A 1 83 ? -5.192 2.777 14.516 1.00 97.31 83 LYS A O 1
ATOM 632 N N . LEU A 1 84 ? -5.510 1.763 12.535 1.00 97.19 84 LEU A N 1
ATOM 633 C CA . LEU A 1 84 ? -4.091 1.682 12.175 1.00 97.19 84 LEU A CA 1
ATOM 634 C C . LEU A 1 84 ? -3.515 3.063 11.836 1.00 97.19 84 LEU A C 1
ATOM 636 O O . LEU A 1 84 ? -2.434 3.394 12.310 1.00 97.19 84 LEU A O 1
ATOM 640 N N . GLU A 1 85 ? -4.252 3.883 11.082 1.00 97.50 85 GLU A N 1
ATOM 641 C CA . GLU A 1 85 ? -3.870 5.269 10.778 1.00 97.50 85 GLU A CA 1
ATOM 642 C C . GLU A 1 85 ? -3.680 6.114 12.046 1.00 97.50 85 GLU A C 1
ATOM 644 O O . GLU A 1 85 ? -2.786 6.953 12.096 1.00 97.50 85 GLU A O 1
ATOM 649 N N . SER A 1 86 ? -4.503 5.898 13.076 1.00 96.69 86 SER A N 1
ATOM 650 C CA . SER A 1 86 ? -4.478 6.699 14.303 1.00 96.69 86 SER A CA 1
ATOM 651 C C . SER A 1 86 ? -3.389 6.295 15.306 1.00 96.69 86 SER A C 1
ATOM 653 O O . SER A 1 86 ? -3.390 6.805 16.427 1.00 96.69 86 SER A O 1
ATOM 655 N N . GLN A 1 87 ? -2.527 5.325 14.984 1.00 97.38 87 GLN A N 1
ATOM 656 C CA . GLN A 1 87 ? -1.469 4.894 15.900 1.00 97.38 87 GLN A CA 1
ATOM 657 C C . GLN A 1 87 ? -0.373 5.955 16.020 1.00 97.38 87 GLN A C 1
ATOM 659 O O . GLN A 1 87 ? -0.033 6.634 15.055 1.00 97.38 87 GLN A O 1
ATOM 664 N N . GLU A 1 88 ? 0.223 6.070 17.208 1.00 97.69 88 GLU A N 1
ATOM 665 C CA . GLU A 1 88 ? 1.370 6.957 17.400 1.00 97.69 88 GLU A CA 1
ATOM 666 C C . GLU A 1 88 ? 2.572 6.450 16.591 1.00 97.69 88 GLU A C 1
ATOM 668 O O . GLU A 1 88 ? 2.994 5.293 16.724 1.00 97.69 88 GLU A O 1
ATOM 673 N N . THR A 1 89 ? 3.154 7.332 15.782 1.00 97.75 89 THR A N 1
ATOM 674 C CA . THR A 1 89 ? 4.339 7.052 14.976 1.00 97.75 89 THR A CA 1
ATOM 675 C C . THR A 1 89 ? 5.574 7.770 15.513 1.00 97.75 89 THR A C 1
ATOM 677 O O . THR A 1 89 ? 5.519 8.756 16.252 1.00 97.75 89 THR A O 1
ATOM 680 N N . SER A 1 90 ? 6.741 7.237 15.165 1.00 96.31 90 SER A N 1
ATOM 681 C CA . SER A 1 90 ? 8.013 7.938 15.316 1.00 96.31 90 SER A CA 1
ATOM 682 C C . SER A 1 90 ? 8.145 9.065 14.282 1.00 96.31 90 SER A C 1
ATOM 684 O O . SER A 1 90 ? 7.320 9.215 13.388 1.00 96.31 90 SER A O 1
ATOM 686 N N . ARG A 1 91 ? 9.244 9.828 14.343 1.00 95.38 91 ARG A N 1
ATOM 687 C CA . ARG A 1 91 ? 9.550 10.874 13.349 1.00 95.38 91 ARG A CA 1
ATOM 688 C C . ARG A 1 91 ? 9.765 10.352 11.923 1.00 95.38 91 ARG A C 1
ATOM 690 O O . ARG A 1 91 ? 9.803 11.156 11.003 1.00 95.38 91 ARG A O 1
ATOM 697 N N . SER A 1 92 ? 9.957 9.045 11.757 1.00 95.06 92 SER A N 1
ATOM 698 C CA . SER A 1 92 ? 10.107 8.383 10.456 1.00 95.06 92 SER A CA 1
ATOM 699 C C . SER A 1 92 ? 8.831 7.645 10.042 1.00 95.06 92 SER A C 1
ATOM 701 O O . SER A 1 92 ? 8.912 6.675 9.299 1.00 95.06 92 SER A O 1
ATOM 703 N N . ASP A 1 93 ? 7.678 8.038 10.594 1.00 95.94 93 ASP A N 1
ATOM 704 C CA . ASP A 1 93 ? 6.351 7.472 10.315 1.00 95.94 93 ASP A CA 1
ATOM 705 C C . ASP A 1 93 ? 6.202 5.966 10.612 1.00 95.94 93 ASP A C 1
ATOM 707 O O . ASP A 1 93 ? 5.237 5.323 10.210 1.00 95.94 93 ASP A O 1
ATOM 711 N N . VAL A 1 94 ? 7.123 5.397 11.398 1.00 96.25 94 VAL A N 1
ATOM 712 C CA . VAL A 1 94 ? 7.041 4.006 11.875 1.00 96.25 94 VAL A CA 1
ATOM 713 C C . VAL A 1 94 ? 6.174 3.940 13.139 1.00 96.25 94 VAL A C 1
ATOM 715 O O . VAL A 1 94 ? 6.508 4.645 14.100 1.00 96.25 94 VAL A O 1
ATOM 718 N N . PRO A 1 95 ? 5.117 3.102 13.195 1.00 96.81 95 PRO A N 1
ATOM 719 C CA . PRO A 1 95 ? 4.300 2.917 14.394 1.00 96.81 95 PRO A CA 1
ATOM 720 C C . PRO A 1 95 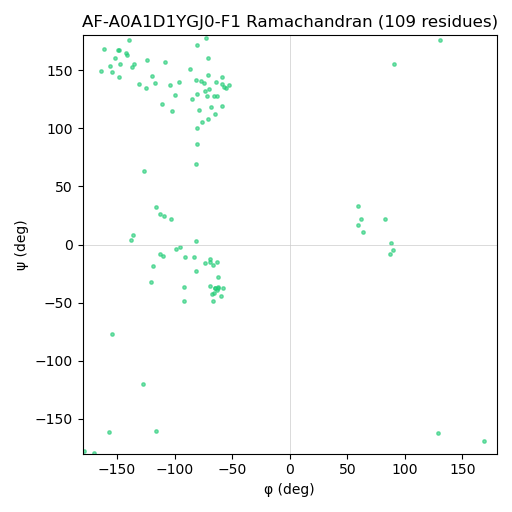? 5.132 2.501 15.611 1.00 96.81 95 PRO A C 1
ATOM 722 O O . PRO A 1 95 ? 5.967 1.599 15.528 1.00 96.81 95 PRO A O 1
ATOM 725 N N . ARG A 1 96 ? 4.890 3.133 16.765 1.00 97.00 96 ARG A N 1
ATOM 726 C CA . ARG A 1 96 ? 5.561 2.771 18.027 1.00 97.00 96 ARG A CA 1
ATOM 727 C C . ARG A 1 96 ? 5.112 1.416 18.556 1.00 97.00 96 ARG A C 1
ATOM 729 O O . ARG A 1 96 ? 5.901 0.693 19.160 1.00 97.00 96 ARG A O 1
ATOM 736 N N . LEU A 1 97 ? 3.835 1.102 18.356 1.00 95.50 97 LEU A N 1
ATOM 737 C CA . LEU A 1 97 ? 3.264 -0.194 18.685 1.00 95.50 97 LEU A CA 1
ATOM 738 C C . LEU A 1 97 ? 3.253 -1.083 17.436 1.00 95.50 97 LEU A C 1
ATOM 740 O O . LEU A 1 97 ? 2.926 -0.598 16.349 1.00 95.50 97 LEU A O 1
ATOM 744 N N . PRO A 1 98 ? 3.569 -2.385 17.565 1.00 93.69 98 PRO A N 1
ATOM 745 C CA . PRO A 1 98 ? 3.550 -3.292 16.428 1.00 93.69 98 PRO A CA 1
ATOM 746 C C . PRO A 1 98 ? 2.167 -3.366 15.766 1.00 93.69 98 PRO A C 1
ATOM 748 O O . PRO A 1 98 ? 1.201 -3.824 16.372 1.00 93.69 98 PRO A O 1
ATOM 751 N N . CYS A 1 99 ? 2.102 -2.988 14.491 1.00 96.25 99 CYS A N 1
ATOM 752 C CA . CYS A 1 99 ? 0.945 -3.188 13.621 1.00 96.25 99 CYS A CA 1
ATOM 753 C C . CYS A 1 99 ? 1.232 -4.384 12.709 1.00 96.25 99 CYS A C 1
ATOM 755 O O . CYS A 1 99 ? 2.179 -4.343 11.926 1.00 96.25 99 CYS A O 1
ATOM 757 N N . ARG A 1 100 ? 0.478 -5.482 12.848 1.00 96.06 100 ARG A N 1
ATOM 758 C CA . ARG A 1 100 ? 0.799 -6.761 12.192 1.00 96.06 100 ARG A CA 1
ATOM 759 C C . ARG A 1 100 ? -0.404 -7.353 11.475 1.00 96.06 100 ARG A C 1
ATOM 761 O O . ARG A 1 100 ? -1.494 -7.409 12.036 1.00 96.06 100 ARG A O 1
ATOM 768 N N . ILE A 1 101 ? -0.160 -7.887 10.282 1.00 97.56 101 ILE A N 1
ATOM 769 C CA . ILE A 1 101 ? -1.065 -8.833 9.628 1.00 97.56 101 ILE A CA 1
ATOM 770 C C . ILE A 1 101 ? -0.781 -10.198 10.252 1.00 97.56 101 ILE A C 1
ATOM 772 O O . ILE A 1 101 ? 0.232 -10.824 9.956 1.00 97.56 101 ILE A O 1
ATOM 776 N N . VAL A 1 102 ? -1.628 -10.613 11.191 1.00 97.88 102 VAL A N 1
ATOM 777 C CA . VAL A 1 102 ? -1.450 -11.882 11.921 1.00 97.88 102 VAL A CA 1
ATOM 778 C C . VAL A 1 102 ? -1.962 -13.091 11.140 1.00 97.88 102 VAL A C 1
ATOM 780 O O . VAL A 1 102 ? -1.529 -14.208 11.397 1.00 97.88 102 VAL A O 1
ATOM 783 N N . ASN A 1 103 ? -2.880 -12.866 10.200 1.00 98.00 103 ASN A N 1
ATOM 784 C CA . ASN A 1 103 ? -3.406 -13.870 9.287 1.00 98.00 103 ASN A CA 1
ATOM 785 C C . ASN A 1 103 ? -3.902 -13.181 8.006 1.00 98.00 103 ASN A C 1
ATOM 787 O O . ASN A 1 103 ? -4.369 -12.041 8.063 1.00 98.00 103 ASN A O 1
ATOM 791 N N . CYS A 1 104 ? -3.803 -13.863 6.870 1.00 97.75 104 CYS A N 1
ATOM 792 C CA . CYS A 1 104 ? -4.327 -13.415 5.584 1.00 97.75 104 CYS A CA 1
ATOM 793 C C . CYS A 1 104 ? -4.675 -14.622 4.705 1.00 97.75 104 CYS A C 1
ATOM 795 O O . CYS A 1 104 ? -4.214 -15.737 4.943 1.00 97.75 104 CYS A O 1
ATOM 797 N N . GLY A 1 105 ? -5.507 -14.400 3.694 1.00 97.31 105 GLY A N 1
ATOM 798 C CA . GLY A 1 105 ? -5.935 -15.437 2.767 1.00 97.31 105 GLY A CA 1
ATOM 799 C C . GLY A 1 105 ? -6.858 -14.874 1.697 1.00 97.31 105 GLY A C 1
ATOM 800 O O . GLY A 1 105 ? -7.126 -13.673 1.661 1.00 97.31 105 GLY A O 1
ATOM 801 N N . GLU A 1 106 ? -7.337 -15.761 0.838 1.00 97.06 106 GLU A N 1
ATOM 802 C CA . GLU A 1 106 ? -8.311 -15.457 -0.204 1.00 97.06 106 GLU A CA 1
ATOM 803 C C . GLU A 1 106 ? -9.687 -15.982 0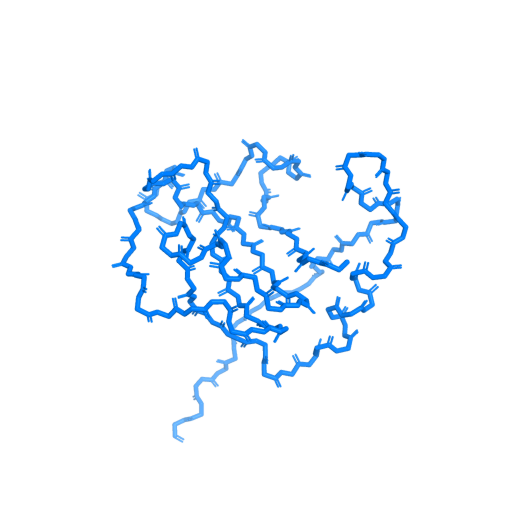.223 1.00 97.06 106 GLU A C 1
ATOM 805 O O . GLU A 1 106 ? -9.798 -17.080 0.777 1.00 97.06 106 GLU A O 1
ATOM 810 N N . LEU A 1 107 ? -10.737 -15.190 -0.001 1.00 93.56 107 LEU A N 1
ATOM 811 C CA . LEU A 1 107 ? -12.105 -15.650 0.219 1.00 93.56 107 LEU A CA 1
ATOM 812 C C . LEU A 1 107 ? -12.528 -16.563 -0.940 1.00 93.56 107 LEU A C 1
ATOM 814 O O . LEU A 1 107 ? -12.224 -16.247 -2.090 1.00 93.56 107 LEU A O 1
ATOM 818 N N . PRO A 1 108 ? -13.258 -17.662 -0.680 1.00 92.19 108 PRO A N 1
ATOM 819 C CA . PRO A 1 108 ? -13.773 -18.506 -1.748 1.00 92.19 108 PRO A CA 1
ATOM 820 C C . PRO A 1 108 ? -14.642 -17.696 -2.707 1.00 92.19 108 PRO A C 1
ATOM 822 O O . PRO A 1 108 ? -15.515 -16.941 -2.275 1.00 92.19 108 PRO A O 1
ATOM 825 N N . MET A 1 109 ? -14.447 -17.901 -4.007 1.00 85.06 109 MET A N 1
ATOM 826 C CA . MET A 1 109 ? -15.369 -17.383 -5.009 1.00 85.06 109 MET A CA 1
ATOM 827 C C . MET A 1 109 ? -16.718 -18.078 -4.818 1.00 85.06 109 MET A C 1
ATOM 829 O O . MET A 1 109 ? -16.835 -19.289 -5.013 1.00 85.06 109 MET A O 1
ATOM 833 N N . VAL A 1 110 ? -17.730 -17.320 -4.401 1.00 76.00 110 VAL A N 1
ATOM 834 C CA . VAL A 1 110 ? -19.111 -17.805 -4.399 1.00 76.00 110 VAL A CA 1
ATOM 835 C C . VAL A 1 110 ? -19.581 -17.749 -5.852 1.00 76.00 110 VAL A C 1
ATOM 837 O O . VAL A 1 110 ? -19.747 -16.660 -6.401 1.00 76.00 110 VAL A O 1
ATOM 840 N N . GLY A 1 111 ? -19.661 -18.920 -6.488 1.00 58.59 111 GLY A N 1
ATOM 841 C CA . GLY A 1 111 ? -20.193 -19.085 -7.844 1.00 58.59 111 GLY A CA 1
ATOM 842 C C . GLY A 1 111 ? -21.708 -18.968 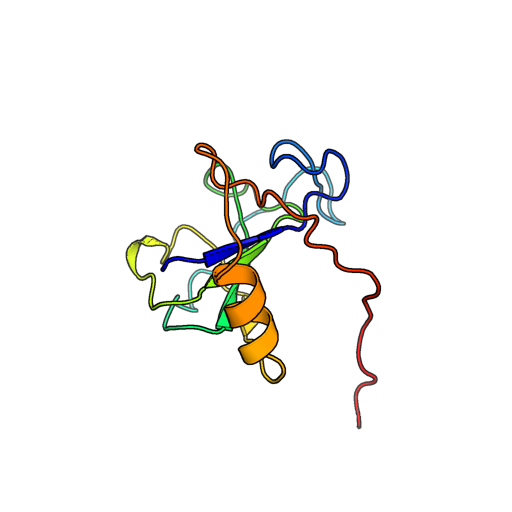-7.912 1.00 58.59 111 GLY A C 1
ATOM 843 O O . GLY A 1 111 ? -22.366 -19.134 -6.859 1.00 58.59 111 GLY A O 1
#

Radius of gyration: 14.25 Å; Cα contacts (8 Å, |Δi|>4): 192; chains: 1; bounding box: 34×32×34 Å

Solvent-accessible surface area (backbone atoms only — not comparable to full-atom values): 6796 Å² total; per-residue (Å²): 139,51,60,49,76,50,49,24,82,73,63,68,74,76,85,42,39,43,32,98,85,39,70,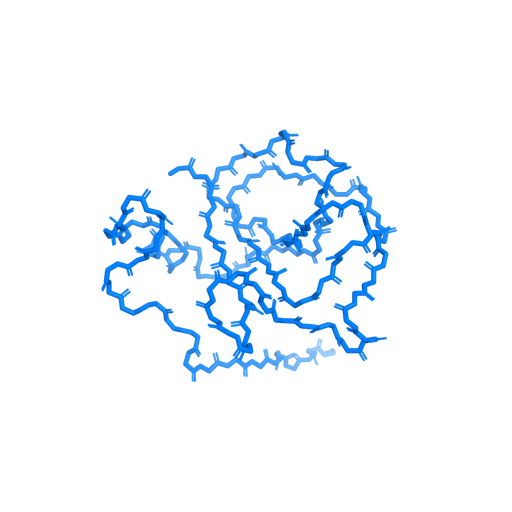46,40,68,73,87,54,54,89,48,66,41,80,27,57,36,32,27,30,44,40,61,88,53,88,49,39,34,36,40,28,31,31,35,27,62,35,64,43,64,90,43,47,75,71,35,39,49,80,51,64,63,88,72,63,63,67,58,54,50,55,61,62,70,49,64,54,46,101,81,72,46,60,73,60,93,83,76,87,88,76,85,82,82,80,81,83,84,128